Protein AF-A0A1G7TSI1-F1 (afdb_monomer)

InterPro domains:
  IPR057204 Domain of unknown function DUF7882 [PF25355] (1-95)

Organism: NCBI:txid370764

Solvent-accessible surface area (backbone atoms only — not comparable to full-atom values): 10673 Å² total; per-residue (Å²): 95,10,36,42,44,56,60,88,58,88,71,70,44,76,30,25,41,51,51,42,53,42,48,49,54,42,51,53,56,34,33,74,70,67,47,61,42,40,44,30,35,62,47,56,91,94,45,76,88,52,68,52,72,47,80,48,48,70,90,47,60,73,47,82,45,60,66,60,90,68,83,58,84,80,57,68,68,59,37,52,52,50,43,54,33,43,72,42,98,80,16,31,74,53,53,72,70,41,62,57,68,79,79,77,75,82,71,93,75,78,95,71,94,75,79,83,74,85,80,81,85,76,87,83,79,84,78,83,84,84,77,82,87,80,90,78,81,84,85,86,82,88,77,84,89,86,79,78,92,75,90,76,85,82,86,81,77,82,85,130

Nearest PDB structures (foldseek):
  6hvn-assembly1_B  TM=4.044E-01  e=2.049E+00  Listeria monocytogenes EGD-e

Radius of gyration: 28.77 Å; Cα contacts (8 Å, |Δi|>4): 158; chains: 1; bounding box: 86×73×40 Å

Secondary structure (DSSP, 8-state):
-EEEEETT-SS-EEE-HHHHHHHHHHHHHHHHTT--EEEEEEPPTTS-S-EEEEEE-TTS-EEEE-SSSSPPPPPHHHHHHHHHHHHSTT-EEE-GGGT-------------------------------PPP----------------------PPPP-

Structure (mmCIF, N/CA/C/O backbone):
data_AF-A0A1G7TSI1-F1
#
_entry.id   AF-A0A1G7TSI1-F1
#
loop_
_atom_site.group_PDB
_atom_site.id
_atom_site.type_symbol
_atom_site.label_atom_id
_atom_site.label_alt_id
_atom_site.label_comp_id
_atom_site.label_asym_id
_atom_site.label_entity_id
_atom_site.label_seq_id
_atom_site.pdbx_PDB_ins_code
_atom_site.Cartn_x
_atom_site.Cartn_y
_atom_site.Cartn_z
_atom_site.occupancy
_atom_site.B_iso_or_equiv
_atom_site.auth_seq_id
_atom_site.auth_comp_id
_atom_site.auth_asym_id
_atom_site.auth_atom_id
_atom_site.pdbx_PDB_model_num
ATOM 1 N N . MET A 1 1 ? 9.179 -10.989 -5.893 1.00 86.38 1 MET A N 1
ATOM 2 C CA . MET A 1 1 ? 8.750 -9.607 -6.187 1.00 86.38 1 MET A CA 1
ATOM 3 C C . MET A 1 1 ? 7.233 -9.579 -6.207 1.00 86.38 1 MET A C 1
ATOM 5 O O . MET A 1 1 ? 6.602 -10.117 -7.098 1.00 86.38 1 MET A O 1
ATOM 9 N N . GLY A 1 2 ? 6.598 -8.936 -5.245 1.00 91.06 2 GLY A N 1
ATOM 10 C CA . GLY A 1 2 ? 5.147 -8.876 -5.177 1.00 91.06 2 GLY A CA 1
ATOM 11 C C . GLY A 1 2 ? 4.504 -8.002 -6.260 1.00 91.06 2 GLY A C 1
ATOM 12 O O . GLY A 1 2 ? 5.125 -7.140 -6.885 1.00 91.06 2 GLY A O 1
ATOM 13 N N . THR A 1 3 ? 3.206 -8.201 -6.479 1.00 94.06 3 THR A N 1
ATOM 14 C CA . THR A 1 3 ? 2.415 -7.441 -7.449 1.00 94.06 3 THR A CA 1
ATOM 15 C C . THR A 1 3 ? 1.090 -6.957 -6.861 1.00 94.06 3 THR A C 1
ATOM 17 O O . THR A 1 3 ? 0.312 -7.731 -6.294 1.00 94.06 3 THR A O 1
ATOM 20 N N . ILE A 1 4 ? 0.780 -5.675 -7.071 1.00 95.06 4 ILE A N 1
ATOM 21 C CA . ILE A 1 4 ? -0.538 -5.087 -6.822 1.00 95.06 4 ILE A CA 1
ATOM 22 C C . ILE A 1 4 ? -1.306 -4.956 -8.135 1.00 95.06 4 ILE A C 1
ATOM 24 O O . ILE A 1 4 ? -0.844 -4.340 -9.096 1.00 95.06 4 ILE A O 1
ATOM 28 N N . TYR A 1 5 ? -2.534 -5.467 -8.127 1.00 95.19 5 TYR A N 1
ATOM 29 C CA . TYR A 1 5 ? -3.537 -5.206 -9.151 1.00 95.19 5 TYR A CA 1
ATOM 30 C C . TYR A 1 5 ? -4.622 -4.324 -8.555 1.00 95.19 5 TYR A C 1
ATOM 32 O O . TYR A 1 5 ? -5.250 -4.697 -7.559 1.00 95.19 5 TYR A O 1
ATOM 40 N N . TYR A 1 6 ? -4.847 -3.169 -9.171 1.00 95.00 6 TYR A N 1
ATOM 41 C CA . TYR A 1 6 ? -5.813 -2.196 -8.690 1.00 95.00 6 TYR A CA 1
ATOM 42 C C . TYR A 1 6 ? -6.790 -1.781 -9.790 1.00 95.00 6 TYR A C 1
ATOM 44 O O . TYR A 1 6 ? -6.399 -1.298 -10.855 1.00 95.00 6 TYR A O 1
ATOM 52 N N . GLY A 1 7 ? -8.079 -1.984 -9.520 1.00 90.81 7 GLY A N 1
ATOM 53 C CA . GLY A 1 7 ? -9.160 -1.753 -10.467 1.00 90.81 7 GLY A CA 1
ATOM 54 C C . GLY A 1 7 ? -9.019 -2.590 -11.738 1.00 90.81 7 GLY A C 1
ATOM 55 O O . GLY A 1 7 ? -8.614 -3.749 -11.697 1.00 90.81 7 GLY A O 1
ATOM 56 N N . GLY A 1 8 ? -9.372 -1.985 -12.873 1.00 84.50 8 GLY A N 1
ATOM 57 C CA . GLY A 1 8 ? -9.192 -2.557 -14.211 1.00 84.50 8 GLY A CA 1
ATOM 58 C C . GLY A 1 8 ? -7.904 -2.106 -14.903 1.00 84.50 8 GLY A C 1
ATOM 59 O O . GLY A 1 8 ? -7.851 -2.135 -16.130 1.00 84.50 8 GLY A O 1
ATOM 60 N N . SER A 1 9 ? -6.905 -1.617 -14.155 1.00 77.81 9 SER A N 1
ATOM 61 C CA . SER A 1 9 ? -5.636 -1.180 -14.746 1.00 77.81 9 SER A CA 1
ATOM 62 C C . SER A 1 9 ? -4.955 -2.341 -15.469 1.00 77.81 9 SER A C 1
ATOM 64 O O . SER A 1 9 ? -4.789 -3.420 -14.900 1.00 77.81 9 SER A O 1
ATOM 66 N N . ALA A 1 10 ? -4.534 -2.101 -16.713 1.00 72.81 10 ALA A N 1
ATOM 67 C CA . ALA A 1 10 ? -3.762 -3.066 -17.493 1.00 72.81 10 ALA A CA 1
ATOM 68 C C . ALA A 1 10 ? -2.321 -3.213 -16.976 1.00 72.81 10 ALA A C 1
ATOM 70 O O . ALA A 1 10 ? -1.690 -4.238 -17.217 1.00 72.81 10 ALA A O 1
ATOM 71 N N . THR A 1 11 ? -1.812 -2.206 -16.261 1.00 85.12 11 THR A N 1
ATOM 72 C CA . THR A 1 11 ? -0.432 -2.193 -15.775 1.00 85.12 11 THR A CA 1
ATOM 73 C C . THR A 1 11 ? -0.388 -2.650 -14.315 1.00 85.12 11 THR A C 1
ATOM 75 O O . THR A 1 11 ? -0.917 -1.932 -13.454 1.00 85.12 11 THR A O 1
ATOM 78 N N . PRO A 1 12 ? 0.205 -3.823 -14.020 1.00 90.25 12 PRO A N 1
ATOM 79 C CA . PRO A 1 12 ? 0.478 -4.244 -12.652 1.00 90.25 12 PRO A CA 1
ATOM 80 C C . PRO A 1 12 ? 1.528 -3.339 -11.998 1.00 90.25 12 PRO A C 1
ATOM 82 O O . PRO A 1 12 ? 2.376 -2.759 -12.675 1.00 90.25 12 PRO A O 1
ATOM 85 N N . ILE A 1 13 ? 1.478 -3.225 -10.672 1.00 90.69 13 ILE A N 1
ATOM 86 C CA . ILE A 1 13 ? 2.470 -2.476 -9.893 1.00 90.69 13 ILE A CA 1
ATOM 87 C C . ILE A 1 13 ? 3.348 -3.489 -9.168 1.00 90.69 13 ILE A C 1
ATOM 89 O O . ILE A 1 13 ? 2.858 -4.210 -8.299 1.00 90.69 13 ILE A O 1
ATOM 93 N N . HIS A 1 14 ? 4.625 -3.536 -9.528 1.00 90.12 14 HIS A N 1
ATOM 94 C CA . HIS A 1 14 ? 5.611 -4.411 -8.898 1.00 90.12 14 HIS A CA 1
ATOM 95 C C . HIS A 1 14 ? 6.220 -3.730 -7.675 1.00 90.12 14 HIS A C 1
ATOM 97 O O . HIS A 1 14 ? 6.525 -2.541 -7.731 1.00 90.12 14 HIS A O 1
ATOM 103 N N . ILE A 1 15 ? 6.343 -4.464 -6.572 1.00 90.19 15 ILE A N 1
ATOM 104 C CA . ILE A 1 15 ? 6.888 -4.012 -5.283 1.00 90.19 15 ILE A CA 1
ATOM 105 C C . ILE A 1 15 ? 7.623 -5.206 -4.672 1.00 90.19 15 ILE A C 1
ATOM 107 O O . ILE A 1 15 ? 7.180 -6.332 -4.854 1.00 90.19 15 ILE A O 1
ATOM 111 N N . ASP A 1 16 ? 8.696 -4.995 -3.918 1.00 90.25 16 ASP A N 1
ATOM 112 C CA . ASP A 1 16 ? 9.319 -6.070 -3.145 1.00 90.25 16 ASP A CA 1
ATOM 113 C C . ASP A 1 16 ? 8.304 -6.793 -2.232 1.00 90.25 16 ASP A C 1
ATOM 115 O O . ASP A 1 16 ? 7.395 -6.169 -1.679 1.00 90.25 16 ASP A O 1
ATOM 119 N N . ASP A 1 17 ? 8.439 -8.113 -2.065 1.00 92.12 17 ASP A N 1
ATOM 120 C CA . ASP A 1 17 ? 7.476 -8.921 -1.300 1.00 92.12 17 ASP A CA 1
ATOM 121 C C . ASP A 1 17 ? 7.411 -8.500 0.173 1.00 92.12 17 ASP A C 1
ATOM 123 O O . ASP A 1 17 ? 6.320 -8.422 0.754 1.00 92.12 17 ASP A O 1
ATOM 127 N N . ARG A 1 18 ? 8.552 -8.140 0.776 1.00 92.75 18 ARG A N 1
ATOM 128 C CA . ARG A 1 18 ? 8.588 -7.645 2.153 1.00 92.75 18 ARG A CA 1
ATOM 129 C C . ARG A 1 18 ? 7.888 -6.300 2.236 1.00 92.75 18 ARG A C 1
ATOM 131 O O . ARG A 1 18 ? 6.992 -6.139 3.066 1.00 92.75 18 ARG A O 1
ATOM 138 N N . ALA A 1 19 ? 8.218 -5.349 1.366 1.00 93.12 19 ALA A N 1
ATOM 139 C CA . ALA A 1 19 ? 7.531 -4.055 1.332 1.00 93.12 19 ALA A CA 1
ATOM 140 C C . ALA A 1 19 ? 6.015 -4.210 1.085 1.00 93.12 19 ALA A C 1
ATOM 142 O O . ALA A 1 19 ? 5.195 -3.572 1.756 1.00 93.12 19 ALA A O 1
ATOM 143 N N . LEU A 1 20 ? 5.624 -5.114 0.183 1.00 95.38 20 LEU A N 1
ATOM 144 C CA . LEU A 1 20 ? 4.232 -5.425 -0.120 1.00 95.38 20 LEU A CA 1
ATOM 145 C C . LEU A 1 20 ? 3.491 -6.004 1.089 1.00 95.38 20 LEU A C 1
ATOM 147 O O . LEU A 1 20 ? 2.323 -5.672 1.305 1.00 95.38 20 LEU A O 1
ATOM 151 N N . ALA A 1 21 ? 4.149 -6.834 1.900 1.00 96.06 21 ALA A N 1
ATOM 152 C CA . ALA A 1 21 ? 3.556 -7.427 3.094 1.00 96.06 21 ALA A CA 1
ATOM 153 C C . ALA A 1 21 ? 3.179 -6.354 4.129 1.00 96.06 21 ALA A C 1
ATOM 155 O O . ALA A 1 21 ? 2.050 -6.348 4.630 1.00 96.06 21 ALA A O 1
ATOM 156 N N . HIS A 1 22 ? 4.069 -5.390 4.377 1.00 96.44 22 HIS A N 1
ATOM 157 C CA . HIS A 1 22 ? 3.808 -4.258 5.274 1.00 96.44 22 HIS A CA 1
ATOM 158 C C . HIS A 1 22 ? 2.698 -3.360 4.719 1.00 96.44 22 HIS A C 1
ATOM 160 O O . HIS A 1 22 ? 1.740 -3.012 5.419 1.00 96.44 22 HIS A O 1
ATOM 166 N N . LEU A 1 23 ? 2.776 -3.045 3.424 1.00 96.25 23 LEU A N 1
ATOM 167 C CA . LEU A 1 23 ? 1.800 -2.203 2.749 1.00 96.25 23 LEU A CA 1
ATOM 168 C C . LEU A 1 23 ? 0.398 -2.836 2.757 1.00 96.25 23 LEU A C 1
ATOM 170 O O . LEU A 1 23 ? -0.587 -2.150 3.032 1.00 96.25 23 LEU A O 1
ATOM 174 N N . LYS A 1 24 ? 0.293 -4.153 2.537 1.00 97.31 24 LYS A N 1
ATOM 175 C CA . LYS A 1 24 ? -0.964 -4.912 2.616 1.00 97.31 24 LYS A CA 1
ATOM 176 C C . LYS A 1 24 ? -1.644 -4.740 3.973 1.00 97.31 24 LYS A C 1
ATOM 178 O O . LYS A 1 24 ? -2.868 -4.589 4.001 1.00 97.31 24 LYS A O 1
ATOM 183 N N . VAL A 1 25 ? -0.898 -4.746 5.081 1.00 97.88 25 VAL A N 1
ATOM 184 C CA . VAL A 1 25 ? -1.462 -4.556 6.431 1.00 97.88 25 VAL A CA 1
ATOM 185 C C . VAL A 1 25 ? -2.081 -3.164 6.569 1.00 97.88 25 VAL A C 1
ATOM 187 O O . VAL A 1 25 ? -3.246 -3.044 6.968 1.00 97.88 25 VAL A O 1
ATOM 190 N N . VAL A 1 26 ? -1.347 -2.117 6.184 1.00 97.88 26 VAL A N 1
ATOM 191 C CA . VAL A 1 26 ? -1.824 -0.727 6.274 1.00 97.88 26 VAL A CA 1
ATOM 192 C C . VAL A 1 26 ? -3.014 -0.487 5.346 1.00 97.88 26 VAL A C 1
ATOM 194 O O . VAL A 1 26 ? -4.046 0.015 5.798 1.00 97.88 26 VAL A O 1
ATOM 197 N N . ILE A 1 27 ? -2.924 -0.911 4.079 1.00 97.62 27 ILE A N 1
ATOM 198 C CA . ILE A 1 27 ? -4.020 -0.776 3.113 1.00 97.62 27 ILE A CA 1
ATOM 199 C C . ILE A 1 27 ? -5.274 -1.492 3.622 1.00 97.62 27 ILE A C 1
ATOM 201 O O . ILE A 1 27 ? -6.350 -0.896 3.660 1.00 97.62 27 ILE A O 1
ATOM 205 N N . SER A 1 28 ? -5.148 -2.750 4.057 1.00 97.69 28 SER A N 1
ATOM 206 C CA . SER A 1 28 ? -6.293 -3.533 4.539 1.00 97.69 28 SER A CA 1
ATOM 207 C C . SER A 1 28 ? -6.966 -2.869 5.738 1.00 97.69 28 SER A C 1
ATOM 209 O O . SER A 1 28 ? -8.193 -2.850 5.828 1.00 97.69 28 SER A O 1
ATOM 211 N N . THR A 1 29 ? -6.174 -2.298 6.647 1.00 97.31 29 THR A N 1
ATOM 212 C CA . THR A 1 29 ? -6.681 -1.618 7.843 1.00 97.31 29 THR A CA 1
ATOM 213 C C . THR A 1 29 ? -7.443 -0.344 7.484 1.00 97.31 29 THR A C 1
ATOM 215 O O . THR A 1 29 ? -8.565 -0.151 7.956 1.00 97.31 29 THR A O 1
ATOM 218 N N . LYS A 1 30 ?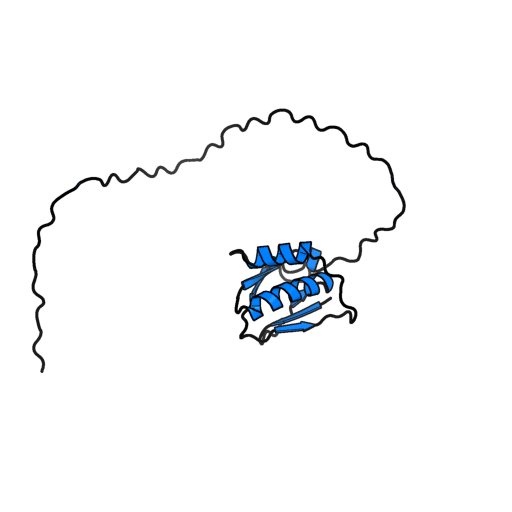 -6.881 0.503 6.613 1.00 97.00 30 LYS A N 1
ATOM 219 C CA . LYS A 1 30 ? -7.513 1.762 6.196 1.00 97.00 30 LYS A CA 1
ATOM 220 C C . LYS A 1 30 ? -8.776 1.535 5.367 1.00 97.00 30 LYS A C 1
ATOM 222 O O . LYS A 1 30 ? -9.823 2.098 5.678 1.00 97.00 30 LYS A O 1
ATOM 227 N N . LEU A 1 31 ? -8.732 0.642 4.377 1.00 97.06 31 LEU A N 1
ATOM 228 C CA . LEU A 1 31 ? -9.890 0.389 3.513 1.00 97.06 31 LEU A CA 1
ATOM 229 C C . LEU A 1 31 ? -11.066 -0.248 4.270 1.00 97.06 31 LEU A C 1
ATOM 231 O O . LEU A 1 31 ? -12.213 0.075 3.977 1.00 97.06 31 LEU A O 1
ATOM 235 N N . ARG A 1 32 ? -10.812 -1.076 5.297 1.00 96.50 32 ARG A N 1
ATOM 236 C CA . ARG A 1 32 ? -11.870 -1.591 6.194 1.00 96.50 32 ARG A CA 1
ATOM 237 C C . ARG A 1 32 ? -12.581 -0.493 6.988 1.00 96.50 32 ARG A C 1
ATOM 239 O O . ARG A 1 32 ? -13.726 -0.682 7.382 1.00 96.50 32 ARG A O 1
ATOM 246 N N . ARG A 1 33 ? -11.910 0.636 7.221 1.00 96.88 33 ARG A N 1
ATOM 247 C CA . ARG A 1 33 ? -12.460 1.835 7.873 1.00 96.88 33 ARG A CA 1
ATOM 248 C C . ARG A 1 33 ? -13.037 2.835 6.866 1.00 96.88 33 ARG A C 1
ATOM 250 O O . ARG A 1 33 ? -13.368 3.954 7.239 1.00 96.88 33 ARG A O 1
ATOM 257 N N . SER A 1 34 ? -13.150 2.437 5.598 1.00 96.75 34 SER A N 1
ATOM 25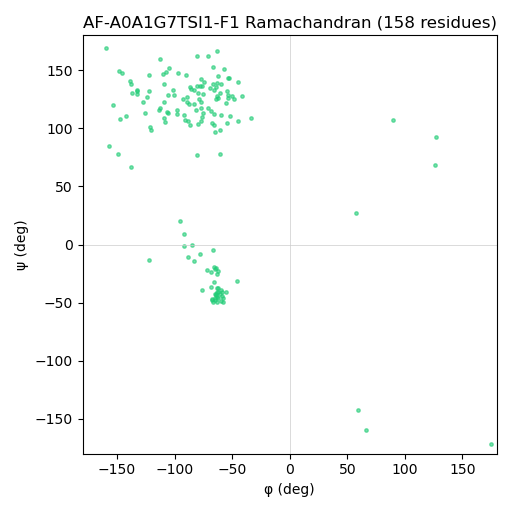8 C CA . SER A 1 34 ? -13.544 3.300 4.482 1.00 96.75 34 SER A CA 1
ATOM 259 C C . SER A 1 34 ? -12.639 4.525 4.301 1.00 96.75 34 SER A C 1
ATOM 261 O O . SER A 1 34 ? -13.062 5.547 3.767 1.00 96.75 34 SER A O 1
ATOM 263 N N . GLU A 1 35 ? -11.376 4.426 4.716 1.00 96.62 35 GLU A N 1
ATOM 264 C CA . GLU A 1 35 ? -10.398 5.501 4.582 1.00 96.62 35 GLU A CA 1
ATOM 265 C C . GLU A 1 35 ? -9.630 5.351 3.272 1.00 96.62 35 GLU A C 1
ATOM 267 O O . GLU A 1 35 ? -8.836 4.425 3.094 1.00 96.62 35 GLU A O 1
ATOM 272 N N . SER A 1 36 ? -9.864 6.285 2.355 1.00 96.44 36 SER A N 1
ATOM 273 C CA . SER A 1 36 ? -9.162 6.345 1.073 1.00 96.44 36 SER A CA 1
ATOM 274 C C . SER A 1 36 ? -7.902 7.197 1.181 1.00 96.44 36 SER A C 1
ATOM 276 O O . SER A 1 36 ? -7.872 8.164 1.942 1.00 96.44 36 SER A O 1
ATOM 278 N N . PHE A 1 37 ? -6.855 6.833 0.448 1.00 97.25 37 PHE A N 1
ATOM 279 C CA . PHE A 1 37 ? -5.559 7.511 0.515 1.00 97.25 37 PHE A CA 1
ATOM 280 C C . PHE A 1 37 ? -4.719 7.248 -0.738 1.00 97.25 37 PHE A C 1
ATOM 282 O O . PHE A 1 37 ? -5.051 6.385 -1.552 1.00 97.25 37 PHE A O 1
ATOM 289 N N . THR A 1 38 ? -3.621 7.985 -0.900 1.00 96.12 38 THR A N 1
ATOM 290 C CA . THR A 1 38 ? -2.700 7.823 -2.030 1.00 96.12 38 THR A CA 1
ATOM 291 C C . THR A 1 38 ? -1.493 6.955 -1.695 1.00 96.12 38 THR A C 1
ATOM 293 O O . THR A 1 38 ? -0.964 6.986 -0.583 1.00 96.12 38 THR A O 1
ATOM 296 N N . VAL A 1 39 ? -1.007 6.233 -2.705 1.00 95.69 39 VAL A N 1
ATOM 297 C CA . VAL A 1 39 ? 0.319 5.603 -2.706 1.00 95.69 39 VAL A CA 1
ATOM 298 C C . VAL A 1 39 ? 1.069 6.094 -3.932 1.00 95.69 39 VAL A C 1
ATOM 300 O O . VAL A 1 39 ? 0.551 6.014 -5.044 1.00 95.69 39 VAL A O 1
ATOM 303 N N . SER A 1 40 ? 2.275 6.611 -3.732 1.00 93.25 40 SER A N 1
ATOM 304 C CA . SER A 1 40 ? 3.137 7.138 -4.787 1.00 93.25 40 SER A CA 1
ATOM 305 C C . SER A 1 40 ? 4.475 6.414 -4.812 1.00 93.25 40 SER A C 1
ATOM 307 O O . SER A 1 40 ? 5.008 6.069 -3.762 1.00 93.25 40 SER A O 1
ATOM 309 N N . TRP A 1 41 ? 5.054 6.229 -5.993 1.00 91.25 41 TRP A N 1
ATOM 310 C CA . TRP A 1 41 ? 6.387 5.650 -6.155 1.00 91.25 41 TRP A CA 1
ATOM 311 C C . TRP A 1 41 ? 7.089 6.236 -7.371 1.00 91.25 41 TRP A C 1
ATOM 313 O O . TRP A 1 41 ? 6.458 6.640 -8.351 1.00 91.25 41 TRP A O 1
ATOM 323 N N . ARG A 1 42 ? 8.416 6.312 -7.297 1.00 88.50 42 ARG A N 1
ATOM 324 C CA . ARG A 1 42 ? 9.240 6.688 -8.448 1.00 88.50 42 ARG A CA 1
ATOM 325 C C . ARG A 1 42 ? 9.349 5.498 -9.387 1.00 88.50 42 ARG A C 1
ATOM 327 O O . ARG A 1 42 ? 9.426 4.365 -8.926 1.00 88.50 42 ARG A O 1
ATOM 334 N N . HIS A 1 43 ? 9.338 5.767 -10.685 1.00 85.94 43 HIS A N 1
ATOM 335 C CA . HIS A 1 43 ? 9.573 4.716 -11.662 1.00 85.94 43 HIS A CA 1
ATOM 336 C C . HIS A 1 43 ? 11.005 4.181 -11.498 1.00 85.94 43 HIS A C 1
ATOM 338 O O . HIS A 1 43 ? 11.917 5.000 -11.329 1.00 85.94 43 HIS A O 1
ATOM 344 N N . PRO A 1 44 ? 11.193 2.853 -11.516 1.00 80.62 44 PRO A N 1
ATOM 345 C CA . PRO A 1 44 ? 12.520 2.245 -11.547 1.00 80.62 44 PRO A CA 1
ATOM 346 C C . PRO A 1 44 ? 13.279 2.617 -12.833 1.00 80.62 44 PRO A C 1
ATOM 348 O O . PRO A 1 44 ? 12.713 3.191 -13.768 1.00 80.62 44 PRO A O 1
ATOM 351 N N . GLU A 1 45 ? 14.591 2.362 -12.851 1.00 79.88 45 GLU A N 1
ATOM 352 C CA . GLU A 1 45 ? 15.496 2.830 -13.916 1.00 79.88 45 GLU A CA 1
ATOM 353 C C . GLU A 1 45 ? 15.208 2.216 -15.297 1.00 79.88 45 GLU A C 1
ATOM 355 O O . GLU A 1 45 ? 15.569 2.799 -16.319 1.00 79.88 45 GLU A O 1
ATOM 360 N N . ASP A 1 46 ? 14.525 1.074 -15.332 1.00 79.44 46 ASP A N 1
ATOM 361 C CA . ASP A 1 46 ? 14.075 0.358 -16.529 1.00 79.44 46 ASP A CA 1
ATOM 362 C C . ASP A 1 46 ? 12.817 0.973 -17.177 1.00 79.44 46 ASP A C 1
ATOM 364 O O . ASP A 1 46 ? 12.434 0.594 -18.286 1.00 79.44 46 ASP A O 1
ATOM 368 N N . GLN A 1 47 ? 12.180 1.947 -16.522 1.00 79.38 47 GLN A N 1
ATOM 369 C CA . GLN A 1 47 ? 10.979 2.635 -16.996 1.00 79.38 47 GLN A CA 1
ATOM 370 C C . GLN A 1 47 ? 11.259 4.114 -17.325 1.00 79.38 47 GLN A C 1
ATOM 372 O O . GLN A 1 47 ? 12.222 4.708 -16.833 1.00 79.38 47 GLN A O 1
ATOM 377 N N . PRO A 1 48 ? 10.414 4.777 -18.147 1.00 86.00 48 PRO A N 1
ATOM 378 C CA . PRO A 1 48 ? 10.546 6.208 -18.394 1.00 86.00 48 PRO A CA 1
ATOM 379 C C . PRO A 1 48 ? 10.567 6.990 -17.081 1.00 86.00 48 PRO A C 1
ATOM 381 O O . PRO A 1 48 ? 9.669 6.827 -16.248 1.00 86.00 48 PRO A O 1
ATOM 384 N N . ARG A 1 49 ? 11.574 7.858 -16.913 1.00 86.75 49 ARG A N 1
ATOM 385 C CA . ARG A 1 49 ? 11.747 8.673 -15.703 1.00 86.75 49 ARG A CA 1
ATOM 386 C C . ARG A 1 49 ? 10.436 9.353 -15.321 1.00 86.75 49 ARG A C 1
ATOM 388 O O . ARG A 1 49 ? 9.851 10.086 -16.116 1.00 86.75 49 ARG A O 1
ATOM 395 N N . GLY A 1 50 ? 10.000 9.134 -14.087 1.00 89.56 50 GLY A N 1
ATOM 396 C CA . GLY A 1 50 ? 8.724 9.650 -13.621 1.00 89.56 50 GLY A CA 1
ATOM 397 C C . GLY A 1 50 ? 8.359 9.182 -12.222 1.00 89.56 50 GLY A C 1
ATOM 398 O O . GLY A 1 50 ? 9.154 8.577 -11.499 1.00 89.56 50 GLY A O 1
ATOM 399 N N . ARG A 1 51 ? 7.126 9.502 -11.843 1.00 90.75 51 ARG A N 1
ATOM 400 C CA . ARG A 1 51 ? 6.485 9.062 -10.609 1.00 90.75 51 ARG A CA 1
ATOM 401 C C . ARG A 1 51 ? 5.055 8.679 -10.943 1.00 90.75 51 ARG A C 1
ATOM 403 O O . ARG A 1 51 ? 4.380 9.419 -11.654 1.00 90.75 51 ARG A O 1
ATOM 410 N N . SER A 1 52 ? 4.601 7.582 -10.364 1.00 90.75 52 SER A N 1
ATOM 411 C CA . SER A 1 52 ? 3.205 7.174 -10.398 1.00 90.75 52 SER A CA 1
ATOM 412 C C . SER A 1 52 ? 2.569 7.375 -9.031 1.00 90.75 52 SER A C 1
ATOM 414 O O . SER A 1 52 ? 3.236 7.276 -8.000 1.00 90.75 52 SER A O 1
ATOM 416 N N . THR A 1 53 ? 1.274 7.681 -9.036 1.00 93.25 53 THR A N 1
ATOM 417 C CA . THR A 1 53 ? 0.446 7.799 -7.836 1.00 93.25 53 THR A CA 1
ATOM 418 C C . THR A 1 53 ? -0.887 7.117 -8.103 1.00 93.25 53 THR A C 1
ATOM 420 O O . THR A 1 53 ? -1.536 7.407 -9.106 1.00 93.25 53 THR A O 1
ATOM 423 N N . ILE A 1 54 ? -1.314 6.247 -7.191 1.00 93.50 54 ILE A N 1
ATOM 424 C CA . ILE A 1 54 ? -2.658 5.666 -7.192 1.00 93.50 54 ILE A CA 1
ATOM 425 C C . ILE A 1 54 ? -3.468 6.205 -6.024 1.00 93.50 54 ILE A C 1
ATOM 427 O O . ILE A 1 54 ? -2.934 6.447 -4.942 1.00 93.50 54 ILE A O 1
ATOM 431 N N . TRP A 1 55 ? -4.770 6.356 -6.246 1.00 95.19 55 TRP A N 1
ATOM 432 C CA . TRP A 1 55 ? -5.754 6.604 -5.200 1.00 95.19 55 TRP A CA 1
ATOM 433 C C . TRP A 1 55 ? -6.417 5.288 -4.816 1.00 95.19 55 TRP A C 1
ATOM 435 O O . TRP A 1 55 ? -7.106 4.711 -5.653 1.00 95.19 55 TRP A O 1
ATOM 445 N N . LEU A 1 56 ? -6.235 4.823 -3.581 1.00 96.38 56 LEU A N 1
ATOM 446 C CA . LEU A 1 56 ? -6.856 3.612 -3.046 1.00 96.38 56 LEU A CA 1
ATOM 447 C C . LEU A 1 56 ? -8.214 3.936 -2.417 1.00 96.38 56 LEU A C 1
ATOM 449 O O . LEU A 1 56 ? -8.299 4.799 -1.548 1.00 96.38 56 LEU A O 1
ATOM 453 N N . HIS A 1 57 ? -9.260 3.218 -2.831 1.00 97.44 57 HIS A N 1
ATOM 454 C CA . HIS A 1 57 ? -10.638 3.403 -2.373 1.00 97.44 57 HIS A CA 1
ATOM 455 C C . HIS A 1 57 ? -11.326 2.042 -2.148 1.00 97.44 57 HIS A C 1
ATOM 457 O O . HIS A 1 57 ? -11.150 1.142 -2.972 1.00 97.44 57 HIS A O 1
ATOM 463 N N . PRO A 1 58 ? -12.148 1.864 -1.090 1.00 96.75 58 PRO A N 1
ATOM 464 C CA . PRO A 1 58 ? -12.735 0.564 -0.726 1.00 96.75 58 PRO A CA 1
ATOM 465 C C . PRO A 1 58 ? -13.669 -0.037 -1.788 1.00 96.75 58 PRO A C 1
ATOM 467 O O . PRO A 1 58 ? -13.876 -1.245 -1.814 1.00 96.75 58 PRO A O 1
ATOM 470 N N . SER A 1 59 ? -14.235 0.788 -2.673 1.00 96.69 59 SER A N 1
ATOM 471 C CA . SER A 1 59 ? -15.121 0.332 -3.759 1.00 96.69 59 SER A CA 1
ATOM 472 C C . SER A 1 59 ? -14.394 -0.126 -5.028 1.00 96.69 59 SER A C 1
ATOM 474 O O . SER A 1 59 ? -15.058 -0.501 -5.991 1.00 96.69 59 SER A O 1
ATOM 476 N N . ILE A 1 60 ? -13.060 -0.070 -5.070 1.00 95.69 60 ILE A N 1
ATOM 477 C CA . ILE A 1 60 ? -12.273 -0.489 -6.234 1.00 95.69 60 ILE A CA 1
ATOM 478 C C . ILE A 1 60 ? -11.603 -1.833 -5.914 1.00 95.69 60 ILE A C 1
ATOM 480 O O . ILE A 1 60 ? -10.947 -1.943 -4.876 1.00 95.69 60 ILE A O 1
ATOM 484 N N . PRO A 1 61 ? -11.739 -2.860 -6.778 1.00 95.50 61 PRO A N 1
ATOM 485 C CA . PRO A 1 61 ? -11.082 -4.144 -6.568 1.00 95.50 61 PRO A CA 1
ATOM 486 C C . PRO A 1 61 ? -9.571 -3.990 -6.387 1.00 95.50 61 PRO A C 1
ATOM 488 O O . PRO A 1 61 ? -8.903 -3.321 -7.175 1.00 95.50 61 PRO A O 1
ATOM 491 N N . LEU A 1 62 ? -9.036 -4.644 -5.362 1.00 96.06 62 LEU A N 1
ATOM 492 C CA . LEU A 1 62 ? -7.619 -4.645 -5.032 1.00 96.06 62 LEU A CA 1
ATOM 493 C C . LEU A 1 62 ? -7.175 -6.081 -4.774 1.00 96.06 62 LEU A C 1
ATOM 495 O O . LEU A 1 62 ? -7.796 -6.796 -3.986 1.00 96.06 62 LEU A O 1
ATOM 499 N N . ARG A 1 63 ? -6.091 -6.499 -5.424 1.00 96.38 63 ARG A N 1
ATOM 500 C CA . ARG A 1 63 ? -5.500 -7.824 -5.244 1.00 96.38 63 ARG A CA 1
ATOM 501 C C . ARG A 1 63 ? -3.999 -7.704 -5.046 1.00 96.38 63 ARG A C 1
ATOM 503 O O . ARG A 1 63 ? -3.319 -7.032 -5.817 1.00 96.38 63 ARG A O 1
ATOM 510 N N . PHE A 1 64 ? -3.515 -8.410 -4.033 1.00 96.62 64 PHE A N 1
ATOM 511 C CA . PHE A 1 64 ? -2.101 -8.604 -3.746 1.00 96.62 64 PHE A CA 1
ATOM 512 C C . PHE A 1 64 ? -1.698 -9.996 -4.227 1.00 96.62 64 PHE A C 1
ATOM 514 O O . PHE A 1 64 ? -2.404 -10.965 -3.944 1.00 96.62 64 PHE A O 1
ATOM 521 N N . VAL A 1 65 ? -0.590 -10.089 -4.946 1.00 96.56 65 VAL A N 1
ATOM 522 C CA . VAL A 1 65 ? 0.066 -11.348 -5.309 1.00 96.56 65 VAL A CA 1
ATOM 523 C C . VAL A 1 65 ? 1.482 -11.280 -4.774 1.00 96.56 65 VAL A C 1
ATOM 525 O O . VAL A 1 65 ? 2.137 -10.263 -4.968 1.00 96.56 65 VAL A O 1
ATOM 528 N N . PHE A 1 66 ? 1.913 -12.332 -4.096 1.00 95.56 66 PHE A N 1
ATOM 529 C CA . PHE A 1 66 ? 3.285 -12.496 -3.633 1.00 95.56 66 PHE A CA 1
ATOM 530 C C . PHE A 1 66 ? 3.919 -13.591 -4.482 1.00 95.56 66 PHE A C 1
ATOM 532 O O . PHE A 1 66 ? 3.234 -14.572 -4.794 1.00 95.56 66 PHE A O 1
ATOM 539 N N . ASP A 1 67 ? 5.170 -13.397 -4.891 1.00 92.62 67 ASP A N 1
ATOM 540 C CA . ASP A 1 67 ? 5.894 -14.431 -5.639 1.00 92.62 67 ASP A CA 1
ATOM 541 C C . ASP A 1 67 ? 6.362 -15.543 -4.697 1.00 92.62 67 ASP A C 1
ATOM 543 O O . ASP A 1 67 ? 6.295 -16.723 -5.048 1.00 92.62 67 ASP A O 1
ATOM 547 N N . ASP A 1 68 ? 6.804 -15.164 -3.494 1.00 91.75 68 ASP A N 1
ATOM 548 C CA . ASP A 1 68 ? 7.144 -16.106 -2.434 1.00 91.75 68 ASP A CA 1
ATOM 549 C C . ASP A 1 68 ? 5.864 -16.612 -1.734 1.00 91.75 68 ASP A C 1
ATOM 551 O O . ASP A 1 68 ? 5.042 -15.803 -1.281 1.00 91.75 68 ASP A O 1
ATOM 555 N N . PRO A 1 69 ? 5.640 -17.938 -1.654 1.00 92.00 69 PRO A N 1
ATOM 556 C CA . PRO A 1 69 ? 4.539 -18.495 -0.877 1.00 92.00 69 PRO A CA 1
ATOM 557 C C . PRO A 1 69 ? 4.705 -18.316 0.640 1.00 92.00 69 PRO A C 1
ATOM 559 O O . PRO A 1 69 ? 3.695 -18.347 1.351 1.00 92.00 69 PRO A O 1
ATOM 562 N N . GLU A 1 70 ? 5.931 -18.153 1.144 1.00 94.06 70 GLU A N 1
ATOM 563 C CA . GLU A 1 70 ? 6.194 -17.944 2.564 1.00 94.06 70 GLU A CA 1
ATOM 564 C C . GLU A 1 70 ? 5.918 -16.478 2.950 1.00 94.06 70 GLU A C 1
ATOM 566 O O . GLU A 1 70 ? 6.381 -15.546 2.285 1.00 94.06 70 GLU A O 1
ATOM 571 N N . PRO A 1 71 ? 5.150 -16.213 4.023 1.00 90.44 71 PRO A N 1
ATOM 572 C CA . PRO A 1 71 ? 4.903 -14.849 4.469 1.00 90.44 71 PRO A CA 1
ATOM 573 C C . PRO A 1 71 ? 6.192 -14.138 4.903 1.00 90.44 71 PRO A C 1
ATOM 575 O O . PRO A 1 71 ? 6.887 -14.593 5.808 1.00 90.44 71 PRO A O 1
ATOM 578 N N . ALA A 1 72 ? 6.456 -12.961 4.331 1.00 91.25 72 ALA A N 1
ATOM 579 C CA . ALA A 1 72 ? 7.575 -12.125 4.757 1.00 91.25 72 ALA A CA 1
ATOM 580 C C . ALA A 1 72 ? 7.438 -11.670 6.225 1.00 91.25 72 ALA A C 1
ATOM 582 O O . ALA A 1 72 ? 6.340 -11.357 6.701 1.00 91.25 72 ALA A O 1
ATOM 583 N N . GLU A 1 73 ? 8.571 -11.562 6.925 1.00 92.00 73 GLU A N 1
ATOM 584 C CA . GLU A 1 73 ? 8.614 -11.069 8.302 1.00 92.00 73 GLU A CA 1
ATOM 585 C C . GLU A 1 73 ? 8.140 -9.613 8.401 1.00 92.00 73 GLU A C 1
ATOM 587 O O . GLU A 1 73 ? 8.638 -8.710 7.715 1.00 92.00 73 GLU A O 1
ATOM 592 N N . LEU A 1 74 ? 7.180 -9.380 9.299 1.00 94.25 74 LEU A N 1
ATOM 593 C CA . LEU A 1 74 ? 6.582 -8.069 9.527 1.00 94.25 74 LEU A CA 1
ATOM 594 C C . LEU A 1 74 ? 7.306 -7.319 10.649 1.00 94.25 74 LEU A C 1
ATOM 596 O O . LEU A 1 74 ? 7.362 -7.772 11.791 1.00 94.25 74 LEU A O 1
ATOM 600 N N . SER A 1 75 ? 7.767 -6.112 10.337 1.00 94.88 75 SER A N 1
ATOM 601 C CA . SER A 1 75 ? 8.227 -5.118 11.298 1.00 94.88 75 SER A CA 1
ATOM 602 C C . SER A 1 75 ? 7.062 -4.243 11.739 1.00 94.88 75 SER A C 1
ATOM 604 O O . SER A 1 75 ? 6.403 -3.575 10.936 1.00 94.88 75 SER A O 1
ATOM 606 N N . ARG A 1 76 ? 6.823 -4.218 13.050 1.00 94.50 76 ARG A N 1
ATOM 607 C CA . ARG A 1 76 ? 5.797 -3.367 13.651 1.00 94.50 76 ARG A CA 1
ATOM 608 C C . ARG A 1 76 ? 6.104 -1.881 13.464 1.00 94.50 76 ARG A C 1
ATOM 610 O O . ARG A 1 76 ? 5.201 -1.125 13.123 1.00 94.50 76 ARG A O 1
ATOM 617 N N . GLU A 1 77 ? 7.357 -1.492 13.665 1.00 94.88 77 GLU A N 1
ATOM 618 C CA . GLU A 1 77 ? 7.820 -0.109 13.516 1.00 94.88 77 GLU A CA 1
ATOM 619 C C . GLU A 1 77 ? 7.537 0.411 12.103 1.00 94.88 77 GLU A C 1
ATOM 621 O O . GLU A 1 77 ? 6.915 1.455 11.928 1.00 94.88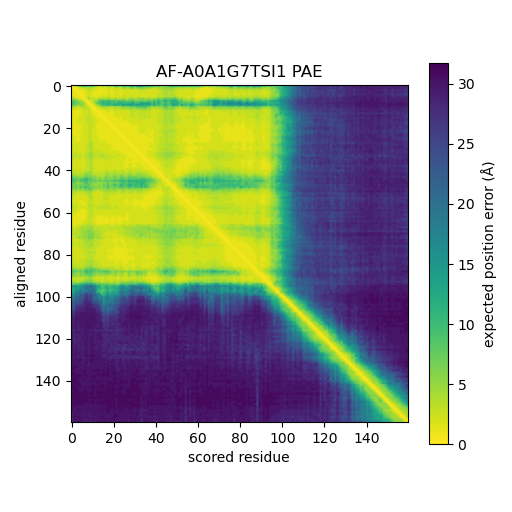 77 GLU A O 1
ATOM 626 N N . TRP A 1 78 ? 7.849 -0.392 11.085 1.00 94.50 78 TRP A N 1
ATOM 627 C CA . TRP A 1 78 ? 7.627 -0.002 9.695 1.00 94.50 78 TRP A CA 1
ATOM 628 C C . TRP A 1 78 ? 6.136 0.089 9.330 1.00 94.50 78 TRP A C 1
ATOM 630 O O . TRP A 1 78 ? 5.717 0.986 8.598 1.00 94.50 78 TRP A O 1
ATOM 640 N N . ILE A 1 79 ? 5.295 -0.800 9.874 1.00 95.56 79 ILE A N 1
ATOM 641 C CA . ILE A 1 79 ? 3.834 -0.693 9.724 1.00 95.56 79 ILE A CA 1
ATOM 642 C C . ILE A 1 79 ? 3.326 0.618 10.336 1.00 95.56 79 ILE A C 1
ATOM 644 O O . ILE A 1 79 ? 2.473 1.276 9.739 1.00 95.56 79 ILE A O 1
ATOM 648 N N . GLU A 1 80 ? 3.832 0.998 11.510 1.00 95.44 80 GLU A N 1
ATOM 649 C CA . GLU A 1 80 ? 3.456 2.242 12.186 1.00 95.44 80 GLU A CA 1
ATOM 650 C C . GLU A 1 80 ? 3.893 3.472 11.372 1.00 95.44 80 GLU A C 1
ATOM 652 O O . GLU A 1 80 ? 3.086 4.379 11.161 1.00 95.44 80 GLU A O 1
ATOM 657 N N . GLU A 1 81 ? 5.105 3.475 10.814 1.00 94.38 81 GLU A N 1
ATOM 658 C CA . GLU A 1 81 ? 5.581 4.522 9.900 1.00 94.38 81 GLU A CA 1
ATOM 659 C C . GLU A 1 81 ? 4.705 4.657 8.648 1.00 94.38 81 GLU A C 1
ATOM 661 O O . GLU A 1 81 ? 4.257 5.757 8.307 1.00 94.38 81 GLU A O 1
ATOM 666 N N . LEU A 1 82 ? 4.399 3.540 7.980 1.00 95.19 82 LEU A N 1
ATOM 667 C CA . LEU A 1 82 ? 3.538 3.528 6.797 1.00 95.19 82 LEU A CA 1
ATOM 668 C C . LEU A 1 82 ? 2.115 3.995 7.130 1.00 95.19 82 LEU A C 1
ATOM 670 O O . LEU A 1 82 ? 1.521 4.754 6.362 1.00 95.19 82 LEU A O 1
ATOM 674 N N . ALA A 1 83 ? 1.565 3.582 8.275 1.00 95.44 83 ALA A N 1
ATOM 675 C CA . ALA A 1 83 ? 0.252 4.021 8.738 1.00 95.44 83 ALA A CA 1
ATOM 676 C C . ALA A 1 83 ? 0.227 5.529 9.025 1.00 95.44 83 ALA A C 1
ATOM 678 O O . ALA A 1 83 ? -0.714 6.214 8.617 1.00 95.44 83 ALA A O 1
ATOM 679 N N . ASN A 1 84 ? 1.275 6.060 9.659 1.00 95.62 84 ASN A N 1
ATOM 680 C CA . ASN A 1 84 ? 1.432 7.492 9.900 1.00 95.62 84 ASN A CA 1
ATOM 681 C C . ASN A 1 84 ? 1.524 8.270 8.580 1.00 95.62 84 ASN A C 1
ATOM 683 O O . ASN A 1 84 ? 0.793 9.245 8.391 1.00 95.62 84 ASN A O 1
ATOM 687 N N . SER A 1 85 ? 2.330 7.797 7.624 1.00 94.81 85 SER A N 1
ATOM 688 C CA . SER A 1 85 ? 2.429 8.395 6.285 1.00 94.81 85 SER A CA 1
ATOM 689 C C . SER A 1 85 ? 1.074 8.397 5.574 1.00 94.81 85 SER A C 1
ATOM 691 O O . SER A 1 85 ? 0.662 9.418 5.024 1.00 94.81 85 SER A O 1
ATOM 693 N N . ALA A 1 86 ? 0.331 7.289 5.640 1.00 94.81 86 ALA A N 1
ATOM 694 C CA . ALA A 1 86 ? -0.991 7.158 5.031 1.00 94.81 86 ALA A CA 1
ATOM 695 C C . ALA A 1 86 ? -2.060 8.069 5.654 1.00 94.81 86 ALA A C 1
ATOM 697 O O . ALA A 1 86 ? -3.115 8.269 5.051 1.00 94.81 86 ALA A O 1
ATOM 698 N N . ASN A 1 87 ? -1.843 8.564 6.874 1.00 93.44 87 ASN A N 1
ATOM 699 C CA . ASN A 1 87 ? -2.719 9.531 7.541 1.00 93.44 87 ASN A CA 1
ATOM 700 C C . ASN A 1 87 ? -2.352 10.987 7.212 1.00 93.44 87 ASN A C 1
ATOM 702 O O . ASN A 1 87 ? -3.118 11.894 7.531 1.00 93.44 87 ASN A O 1
ATOM 706 N N . SER A 1 88 ? -1.206 11.218 6.569 1.00 91.75 88 SER A N 1
ATOM 707 C CA . SER A 1 88 ? -0.798 12.542 6.104 1.00 91.75 88 SER A CA 1
ATOM 708 C C . SER A 1 88 ? -1.482 12.921 4.785 1.00 91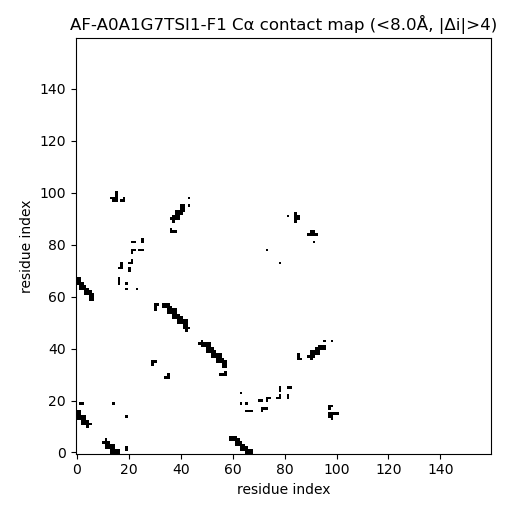.75 88 SER A C 1
ATOM 710 O O . SER A 1 88 ? -1.936 12.064 4.025 1.00 91.75 88 SER A O 1
ATOM 712 N N . SER A 1 89 ? -1.488 14.217 4.460 1.00 84.50 89 SER A N 1
ATOM 713 C CA . SER A 1 89 ? -1.982 14.719 3.170 1.00 84.50 89 SER A CA 1
ATOM 714 C C . SER A 1 89 ? -1.159 14.240 1.965 1.00 84.50 89 SER A C 1
ATOM 716 O O . SER A 1 89 ? -1.665 14.251 0.845 1.00 84.50 89 SER A O 1
ATOM 718 N N . GLY A 1 90 ? 0.091 13.810 2.176 1.00 84.38 90 GLY A N 1
ATOM 719 C CA . GLY A 1 90 ? 0.974 13.300 1.123 1.00 84.38 90 GLY A CA 1
ATOM 720 C C . GLY A 1 90 ? 0.755 11.825 0.768 1.00 84.38 90 GLY A C 1
ATOM 721 O O . GLY A 1 90 ? 1.238 11.377 -0.273 1.00 84.38 90 GLY A O 1
ATOM 722 N N . GLY A 1 91 ? 0.022 11.077 1.601 1.00 92.44 91 GLY A N 1
ATOM 723 C CA . GLY A 1 91 ? -0.136 9.628 1.470 1.00 92.44 91 GLY A CA 1
ATOM 724 C C . GLY A 1 91 ? 1.163 8.855 1.711 1.00 92.44 91 GLY A C 1
ATOM 725 O O . GLY A 1 91 ? 2.095 9.346 2.346 1.00 92.44 91 GLY A O 1
ATOM 726 N N . ILE A 1 92 ? 1.228 7.617 1.219 1.00 94.31 92 ILE A N 1
ATOM 727 C CA . ILE A 1 92 ? 2.442 6.789 1.289 1.00 94.31 92 ILE A CA 1
ATOM 728 C C . ILE A 1 92 ? 3.339 7.105 0.093 1.00 94.31 92 ILE A C 1
ATOM 730 O O . ILE A 1 92 ? 2.873 7.119 -1.046 1.00 94.31 92 ILE A O 1
ATOM 734 N N . THR A 1 93 ? 4.637 7.296 0.336 1.00 92.12 93 THR A N 1
ATOM 735 C CA . THR A 1 93 ? 5.655 7.323 -0.724 1.00 92.12 93 THR A CA 1
ATOM 736 C C . THR A 1 93 ? 6.584 6.125 -0.579 1.00 92.12 93 THR A C 1
ATOM 738 O O . THR A 1 93 ? 7.320 6.031 0.396 1.00 92.12 93 THR A O 1
ATOM 741 N N . LEU A 1 94 ? 6.571 5.231 -1.564 1.00 86.44 94 LEU A N 1
ATOM 742 C CA . LEU A 1 94 ? 7.511 4.119 -1.658 1.00 86.44 94 LEU A CA 1
ATOM 743 C C . LEU A 1 94 ? 8.809 4.614 -2.314 1.00 86.44 94 LEU A C 1
ATOM 745 O O . LEU A 1 94 ? 8.785 5.315 -3.332 1.00 86.44 94 LEU A O 1
ATOM 749 N N . ILE A 1 95 ? 9.945 4.259 -1.721 1.00 75.19 95 ILE A N 1
ATOM 750 C CA . ILE A 1 95 ? 11.292 4.660 -2.162 1.00 75.19 95 ILE A CA 1
ATOM 751 C C . ILE A 1 95 ? 11.955 3.456 -2.840 1.00 75.19 95 ILE A C 1
ATOM 753 O O . ILE A 1 95 ? 11.648 2.335 -2.464 1.00 75.19 95 ILE A O 1
ATOM 757 N N . ALA A 1 96 ? 12.871 3.661 -3.792 1.00 56.56 96 ALA A N 1
ATOM 758 C CA . ALA A 1 96 ? 13.511 2.609 -4.603 1.00 56.56 96 ALA A CA 1
ATOM 759 C C . ALA A 1 96 ? 14.013 1.365 -3.824 1.00 56.56 96 ALA A C 1
ATOM 761 O O . ALA A 1 96 ? 13.897 0.265 -4.341 1.00 56.56 96 ALA A O 1
ATOM 762 N N . GLY A 1 97 ? 14.440 1.489 -2.558 1.00 54.66 97 GLY A N 1
ATOM 763 C CA . GLY A 1 97 ? 14.776 0.327 -1.707 1.00 54.66 97 GLY A CA 1
ATOM 764 C C . GLY A 1 97 ? 13.595 -0.585 -1.313 1.00 54.66 97 GLY A C 1
ATOM 765 O O . GLY A 1 97 ? 13.799 -1.608 -0.680 1.00 54.66 97 GLY A O 1
ATOM 766 N N . HIS A 1 98 ? 12.359 -0.222 -1.670 1.00 57.38 98 HIS A N 1
ATOM 767 C CA . HIS A 1 98 ? 11.153 -1.065 -1.590 1.00 57.38 98 HIS A CA 1
ATOM 768 C C . HIS A 1 98 ? 10.902 -1.834 -2.900 1.00 57.38 98 HIS A C 1
ATOM 770 O O . HIS A 1 98 ? 9.889 -2.517 -3.025 1.00 57.38 98 HIS A O 1
ATOM 776 N N . PHE A 1 99 ? 11.755 -1.633 -3.906 1.00 52.59 99 PHE A N 1
ATOM 777 C CA . PHE A 1 99 ? 11.642 -2.205 -5.247 1.00 52.59 99 PHE A CA 1
ATOM 778 C C . PHE A 1 99 ? 12.873 -3.030 -5.628 1.00 52.59 99 PHE A C 1
ATOM 780 O O . PHE A 1 99 ? 12.776 -3.797 -6.570 1.00 52.59 99 PHE A O 1
ATOM 787 N N . ASP A 1 100 ? 13.9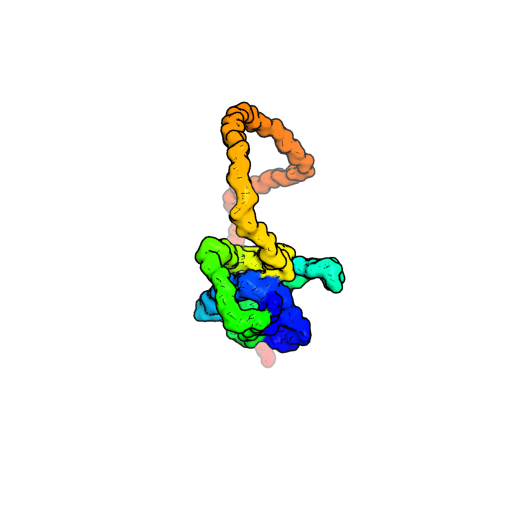65 -2.917 -4.866 1.00 40.09 100 ASP A N 1
ATOM 788 C CA . ASP A 1 100 ? 15.109 -3.825 -4.873 1.00 40.09 100 ASP A CA 1
ATOM 789 C C . ASP A 1 100 ? 15.790 -3.782 -3.501 1.00 40.09 100 ASP A C 1
ATOM 791 O O . ASP A 1 100 ? 16.264 -2.732 -3.055 1.00 40.09 100 ASP A O 1
ATOM 795 N N . ALA A 1 101 ? 15.839 -4.929 -2.834 1.00 35.69 101 ALA A N 1
ATOM 796 C CA . ALA A 1 101 ? 16.782 -5.198 -1.761 1.00 35.69 101 ALA A CA 1
ATOM 797 C C . ALA A 1 101 ? 17.076 -6.697 -1.778 1.00 35.69 101 ALA A C 1
ATOM 799 O O . ALA A 1 101 ? 16.550 -7.464 -0.972 1.00 35.69 101 ALA A O 1
ATOM 800 N N . ASP A 1 102 ? 17.923 -7.100 -2.728 1.00 33.91 102 ASP A N 1
ATOM 801 C CA . ASP A 1 102 ? 18.793 -8.254 -2.526 1.00 33.91 102 ASP A CA 1
ATOM 802 C C . ASP A 1 102 ? 19.339 -8.171 -1.098 1.00 33.91 102 ASP A C 1
ATOM 804 O O . ASP A 1 102 ? 19.810 -7.115 -0.653 1.00 33.91 102 ASP A O 1
ATOM 808 N N . ALA A 1 103 ? 19.178 -9.261 -0.358 1.00 42.56 103 ALA A N 1
ATOM 809 C CA . ALA A 1 103 ? 19.640 -9.382 1.005 1.00 42.56 103 ALA A CA 1
ATOM 810 C C . ALA A 1 103 ? 21.138 -9.053 1.043 1.00 42.56 103 ALA A C 1
ATOM 812 O O . ALA A 1 103 ? 21.977 -9.860 0.651 1.00 42.56 103 ALA A O 1
ATOM 813 N N . ALA A 1 104 ? 21.485 -7.860 1.527 1.00 42.06 104 ALA A N 1
ATOM 814 C CA . ALA A 1 104 ? 22.825 -7.619 2.021 1.00 42.06 104 ALA A CA 1
ATOM 815 C C . ALA A 1 104 ? 22.989 -8.518 3.247 1.00 42.06 104 ALA A C 1
ATOM 817 O O . ALA A 1 104 ? 22.511 -8.209 4.339 1.00 42.06 104 ALA A O 1
ATOM 818 N N . GLU A 1 105 ? 23.594 -9.673 2.993 1.00 44.34 105 GLU A N 1
ATOM 819 C CA . GLU A 1 105 ? 24.159 -10.596 3.956 1.00 44.34 105 GLU A CA 1
ATOM 820 C C . GLU A 1 105 ? 24.744 -9.832 5.147 1.00 44.34 105 GLU A C 1
ATOM 822 O O . GLU A 1 105 ? 25.788 -9.185 5.049 1.00 44.34 105 GLU A O 1
ATOM 827 N N . ILE A 1 106 ? 24.086 -9.933 6.300 1.00 43.72 106 ILE A N 1
ATOM 828 C CA . ILE A 1 106 ? 24.773 -9.741 7.572 1.00 43.72 106 ILE A CA 1
ATOM 829 C C . ILE A 1 106 ? 25.472 -11.073 7.839 1.00 43.72 106 ILE A C 1
ATOM 831 O O . ILE A 1 106 ? 24.986 -11.911 8.595 1.00 43.72 106 ILE A O 1
ATOM 835 N N . SER A 1 107 ? 26.590 -11.298 7.149 1.00 44.41 107 SER A N 1
ATOM 836 C CA . SER A 1 107 ? 27.572 -12.274 7.593 1.00 44.41 107 SER A CA 1
ATOM 837 C C . SER A 1 107 ? 28.185 -11.722 8.876 1.00 44.41 107 SER A C 1
ATOM 839 O O . SER A 1 107 ? 28.951 -10.756 8.859 1.00 44.41 107 SER A O 1
ATOM 841 N N . ASP A 1 108 ? 27.771 -12.313 9.988 1.00 46.75 108 ASP A N 1
ATOM 842 C CA . ASP A 1 108 ? 28.357 -12.183 11.314 1.00 46.75 108 ASP A CA 1
ATOM 843 C C . ASP A 1 108 ? 29.817 -12.661 11.294 1.00 46.75 108 ASP A C 1
ATOM 845 O O . ASP A 1 108 ? 30.105 -13.778 11.693 1.00 46.75 108 ASP A O 1
ATOM 849 N N . GLU A 1 109 ? 30.741 -11.843 10.783 1.00 44.56 109 GLU A N 1
ATOM 850 C CA . GLU A 1 109 ? 32.175 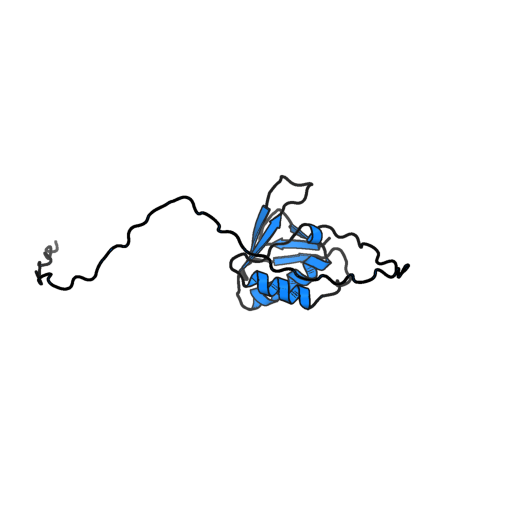-11.964 11.060 1.00 44.56 109 GLU A CA 1
ATOM 851 C C . GLU A 1 109 ? 32.841 -10.580 11.057 1.00 44.56 109 GLU A C 1
ATOM 853 O O . GLU A 1 109 ? 33.050 -9.959 10.015 1.00 44.56 109 GLU A O 1
ATOM 858 N N . GLY A 1 110 ? 33.219 -10.110 12.252 1.00 37.59 110 GLY A N 1
ATOM 859 C C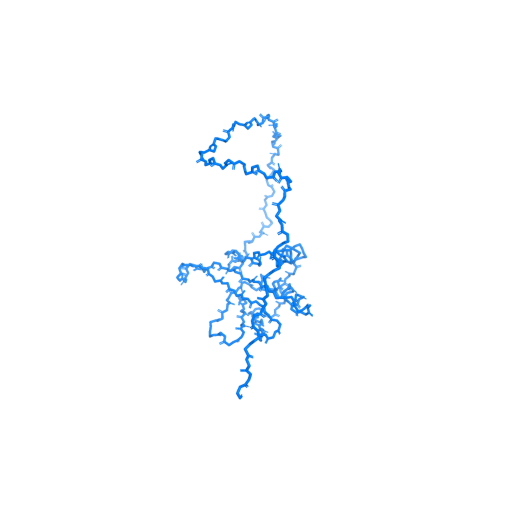A . GLY A 1 110 ? 34.194 -9.029 12.421 1.00 37.59 110 GLY A CA 1
ATOM 860 C C . GLY A 1 110 ? 33.730 -7.855 13.278 1.00 37.59 110 GLY A C 1
ATOM 861 O O . GLY A 1 110 ? 33.621 -6.731 12.794 1.00 37.59 110 GLY A O 1
ATOM 862 N N . VAL A 1 111 ? 33.553 -8.072 14.584 1.00 44.28 111 VAL A N 1
ATOM 863 C CA . VAL A 1 111 ? 33.624 -6.981 15.567 1.00 44.28 111 VAL A CA 1
ATOM 864 C C . VAL A 1 111 ? 35.018 -6.343 15.518 1.00 44.28 111 VAL A C 1
ATOM 866 O O . VAL A 1 111 ? 35.972 -6.853 16.100 1.00 44.28 111 VAL A O 1
ATOM 869 N N . SER A 1 112 ? 35.148 -5.219 14.812 1.00 45.06 112 SER A N 1
ATOM 870 C CA . SER A 1 112 ? 36.240 -4.267 15.028 1.00 45.06 112 SER A CA 1
ATOM 871 C C . SER A 1 112 ? 35.711 -3.043 15.755 1.00 45.06 112 SER A C 1
ATOM 873 O O . SER A 1 112 ? 34.894 -2.274 15.254 1.00 45.06 112 SER A O 1
ATOM 875 N N . GLU A 1 113 ? 36.205 -2.921 16.976 1.00 48.56 113 GLU A N 1
ATOM 876 C CA . GLU A 1 113 ? 36.113 -1.797 17.890 1.00 48.56 113 GLU A CA 1
ATOM 877 C C . GLU A 1 113 ? 36.389 -0.460 17.173 1.00 48.56 113 GLU A C 1
ATOM 879 O O . GLU A 1 113 ? 37.527 -0.135 16.839 1.00 48.56 113 GLU A O 1
ATOM 884 N N . LEU A 1 114 ? 35.340 0.332 16.937 1.00 37.78 114 LEU A N 1
ATOM 885 C CA . LEU A 1 114 ? 35.458 1.741 16.570 1.00 37.78 114 LEU A CA 1
ATOM 886 C C . LEU A 1 114 ? 35.014 2.573 17.767 1.00 37.78 114 LEU A C 1
ATOM 888 O O . LEU A 1 114 ? 33.834 2.654 18.109 1.00 37.78 114 LEU A O 1
ATOM 892 N N . ALA A 1 115 ? 36.011 3.151 18.429 1.00 43.66 115 ALA A N 1
ATOM 893 C CA . ALA A 1 115 ? 35.846 4.062 19.543 1.00 43.66 115 ALA A CA 1
ATOM 894 C C . ALA A 1 115 ? 34.904 5.217 19.169 1.00 43.66 115 ALA A C 1
ATOM 896 O O . ALA A 1 115 ? 35.128 5.940 18.196 1.00 43.66 115 ALA A O 1
ATOM 897 N N . VAL A 1 116 ? 33.871 5.417 19.987 1.00 41.91 116 VAL A N 1
ATOM 898 C CA . VAL A 1 116 ? 33.035 6.617 19.960 1.00 41.91 116 VAL A CA 1
ATOM 899 C C . VAL A 1 116 ? 33.906 7.799 20.384 1.00 41.91 116 VAL A C 1
ATOM 901 O O . VAL A 1 116 ? 34.205 7.984 21.564 1.00 41.91 116 VAL A O 1
ATOM 904 N N . GLY A 1 117 ? 34.338 8.600 19.411 1.00 42.06 117 GLY A N 1
ATOM 905 C CA . GLY A 1 117 ? 34.887 9.922 19.677 1.00 42.06 117 GLY A CA 1
ATOM 906 C C . GLY A 1 117 ? 33.798 10.798 20.291 1.00 42.06 117 GLY A C 1
ATOM 907 O O . GLY A 1 117 ? 32.713 10.930 19.725 1.00 42.06 117 GLY A O 1
ATOM 908 N N . LYS A 1 118 ? 34.068 11.382 21.463 1.00 47.09 118 LYS A N 1
ATOM 909 C CA . LYS A 1 118 ? 33.225 12.439 22.031 1.00 47.09 118 LYS A CA 1
ATOM 910 C C . LYS A 1 118 ? 33.095 13.563 21.003 1.00 47.09 118 LYS A C 1
ATOM 912 O O . LYS A 1 118 ? 34.100 14.135 20.596 1.00 47.09 118 LYS A O 1
ATOM 917 N N . VAL A 1 119 ? 31.865 13.881 20.619 1.00 41.97 119 VAL A N 1
ATOM 918 C CA . VAL A 1 119 ? 31.554 15.118 19.902 1.00 41.97 119 VAL A CA 1
ATOM 919 C C . VAL A 1 119 ? 31.282 16.180 20.963 1.00 41.97 119 VAL A C 1
ATOM 921 O O . VAL A 1 119 ? 30.264 16.125 21.652 1.00 41.97 119 VAL A O 1
ATOM 924 N N . GLU A 1 120 ? 32.220 17.107 21.138 1.00 43.41 120 GLU A N 1
ATOM 925 C CA . GLU A 1 120 ? 31.965 18.362 21.845 1.00 43.41 120 GLU A CA 1
ATOM 926 C C . GLU A 1 120 ? 31.202 19.292 20.895 1.00 43.41 120 GLU A C 1
ATOM 928 O O . GLU A 1 120 ? 31.630 19.547 19.771 1.00 43.41 120 GLU A O 1
ATOM 933 N N . VAL A 1 121 ? 30.020 19.730 21.327 1.00 45.19 121 VAL A N 1
ATOM 934 C CA . VAL A 1 121 ? 29.167 20.651 20.573 1.00 45.19 121 VAL A CA 1
ATOM 935 C C . VAL A 1 121 ? 29.606 22.070 20.923 1.00 45.19 121 VAL A C 1
ATOM 937 O O . VAL A 1 121 ? 29.277 22.561 22.001 1.00 45.19 121 VAL A O 1
ATOM 940 N N . GLU A 1 122 ? 30.351 22.723 20.032 1.00 42.06 122 GLU A N 1
ATOM 941 C CA . GLU A 1 122 ? 30.529 24.176 20.088 1.00 42.06 122 GLU A CA 1
ATOM 942 C C . GLU A 1 122 ? 29.303 24.872 19.476 1.00 42.06 122 GLU A C 1
ATOM 944 O O . GLU A 1 122 ? 28.740 24.444 18.467 1.00 42.06 122 GLU A O 1
ATOM 949 N N . GLU A 1 123 ? 28.854 25.919 20.160 1.00 51.06 123 GLU A N 1
ATOM 950 C CA . GLU A 1 123 ? 27.643 26.699 19.916 1.00 51.06 123 GLU A CA 1
ATOM 951 C C . GLU A 1 123 ? 27.537 27.187 18.457 1.00 51.06 123 GLU A C 1
ATOM 953 O O . GLU A 1 123 ? 28.276 28.064 18.009 1.00 51.06 123 GLU A O 1
ATOM 958 N N . LEU A 1 124 ? 26.586 26.633 17.699 1.00 40.44 124 LEU A N 1
ATOM 959 C CA . LEU A 1 124 ? 26.280 27.093 16.344 1.00 40.44 124 LEU A CA 1
ATOM 960 C C . LEU A 1 124 ? 25.407 28.354 16.413 1.00 40.44 124 LEU A C 1
ATOM 962 O O . LEU A 1 124 ? 24.203 28.284 16.661 1.00 40.44 124 LEU A O 1
ATOM 966 N N . SER A 1 125 ? 26.020 29.512 16.167 1.00 45.06 125 SER A N 1
ATOM 967 C CA . SER A 1 125 ? 25.312 30.775 15.936 1.00 45.06 125 SER A CA 1
ATOM 968 C C . SER A 1 125 ? 24.696 30.792 14.533 1.00 45.06 125 SER A C 1
ATOM 970 O O . SER A 1 125 ? 25.372 30.513 13.544 1.00 45.06 125 SER A O 1
ATOM 972 N N . ILE A 1 126 ? 23.404 31.119 14.436 1.00 45.47 126 ILE A N 1
ATOM 973 C CA . ILE A 1 126 ? 22.691 31.260 13.160 1.00 45.47 126 ILE A CA 1
ATOM 974 C C . ILE A 1 126 ? 22.805 32.718 12.705 1.00 45.47 126 ILE A C 1
ATOM 976 O O . ILE A 1 126 ? 22.141 33.599 13.255 1.00 45.47 126 ILE A O 1
ATOM 980 N N . ASP A 1 127 ? 23.622 32.972 11.684 1.00 40.84 127 ASP A N 1
ATOM 981 C CA . ASP A 1 127 ? 23.636 34.259 10.992 1.00 40.84 127 ASP A CA 1
ATOM 982 C C . ASP A 1 127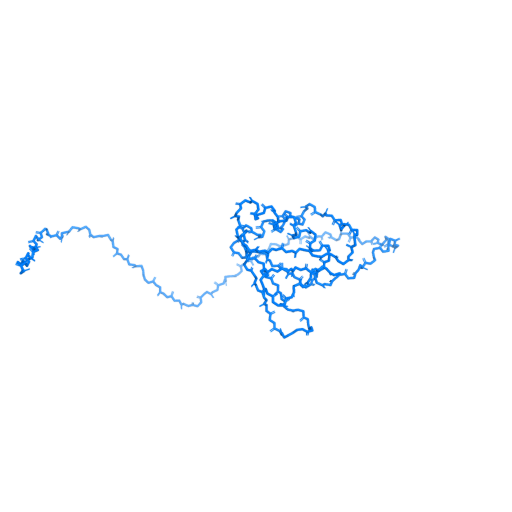 ? 22.414 34.416 10.073 1.00 40.84 127 ASP A C 1
ATOM 984 O O . ASP A 1 127 ? 21.943 33.483 9.420 1.00 40.84 127 ASP A O 1
ATOM 988 N N . LYS A 1 128 ? 21.874 35.638 10.073 1.00 42.56 128 LYS A N 1
ATOM 989 C CA . LYS A 1 128 ? 20.588 36.047 9.493 1.00 42.56 128 LYS A CA 1
ATOM 990 C C . LYS A 1 128 ? 20.391 35.593 8.040 1.00 42.56 128 LYS A C 1
ATOM 992 O O . LYS A 1 128 ? 21.152 35.956 7.146 1.00 42.56 128 LYS A O 1
ATOM 997 N N . LEU A 1 129 ? 19.259 34.935 7.790 1.00 36.44 129 LEU A N 1
ATOM 998 C CA . LEU A 1 129 ? 18.701 34.744 6.454 1.00 36.44 129 LEU A CA 1
ATOM 999 C C . LEU A 1 129 ? 18.047 36.060 5.988 1.00 36.44 129 LEU A C 1
ATOM 1001 O O . LEU A 1 129 ? 17.016 36.469 6.521 1.00 36.44 129 LEU A O 1
ATOM 1005 N N . THR A 1 130 ? 18.640 36.739 5.004 1.00 44.19 130 THR A N 1
ATOM 1006 C CA . THR A 1 130 ? 18.033 37.920 4.366 1.00 44.19 130 THR A CA 1
ATOM 1007 C C . THR A 1 130 ? 17.023 37.469 3.311 1.00 44.19 130 THR A C 1
ATOM 1009 O O . THR A 1 130 ? 17.394 36.857 2.311 1.00 44.19 130 THR A O 1
ATOM 1012 N N . VAL A 1 131 ? 15.745 37.791 3.523 1.00 45.09 131 VAL A N 1
ATOM 1013 C CA . VAL A 1 131 ? 14.664 37.608 2.542 1.00 45.09 131 VAL A CA 1
ATOM 1014 C C . VAL A 1 131 ? 14.594 38.844 1.644 1.00 45.09 131 VAL A C 1
ATOM 1016 O O . VAL A 1 131 ? 14.415 39.962 2.124 1.00 45.09 131 VAL A O 1
ATOM 1019 N N . ALA A 1 132 ? 14.755 38.638 0.335 1.00 41.03 132 ALA A N 1
ATOM 1020 C CA . ALA A 1 132 ? 14.554 39.669 -0.676 1.00 41.03 132 ALA A CA 1
ATOM 1021 C C . ALA A 1 132 ? 13.071 40.069 -0.745 1.00 41.03 132 ALA A C 1
ATOM 1023 O O . ALA A 1 132 ? 12.179 39.225 -0.662 1.00 41.03 132 ALA A O 1
ATOM 1024 N N . GLY A 1 133 ? 12.843 41.377 -0.856 1.00 53.22 133 GLY A N 1
ATOM 1025 C CA . GLY A 1 133 ? 11.584 42.043 -0.558 1.00 53.22 133 GLY A CA 1
ATOM 1026 C C . GLY A 1 133 ? 10.369 41.584 -1.361 1.00 53.22 133 GLY A C 1
ATOM 1027 O O . GLY A 1 133 ? 10.389 41.456 -2.583 1.00 53.22 133 GLY A O 1
ATOM 1028 N N . THR A 1 134 ? 9.256 41.455 -0.649 1.00 40.81 134 THR A N 1
ATOM 1029 C CA . THR A 1 134 ? 7.937 41.860 -1.133 1.00 40.81 134 THR A CA 1
ATOM 1030 C C . THR A 1 134 ? 7.203 42.455 0.060 1.00 40.81 134 THR A C 1
ATOM 1032 O O . THR A 1 134 ? 6.899 41.774 1.036 1.00 40.81 134 THR A O 1
ATOM 1035 N N . GLU A 1 135 ? 7.013 43.765 -0.006 1.00 40.03 135 GLU A N 1
ATOM 1036 C CA . GLU A 1 135 ? 6.278 44.570 0.956 1.00 40.03 135 GLU A CA 1
ATOM 1037 C C . GLU A 1 135 ? 4.776 44.350 0.715 1.00 40.03 135 GLU A C 1
ATOM 1039 O O . GLU A 1 135 ? 4.268 44.646 -0.365 1.00 40.03 135 GLU A O 1
ATOM 1044 N N . MET A 1 136 ? 4.059 43.798 1.698 1.00 40.47 136 MET A N 1
ATOM 1045 C CA . MET A 1 136 ? 2.603 43.938 1.783 1.00 40.47 136 MET A CA 1
ATOM 1046 C C . MET A 1 136 ? 2.300 44.849 2.966 1.00 40.47 136 MET A C 1
ATOM 1048 O O . MET A 1 136 ? 2.498 44.471 4.120 1.00 40.47 136 MET A O 1
ATOM 1052 N N . ALA A 1 137 ? 1.850 46.065 2.660 1.00 50.69 137 ALA A N 1
ATOM 1053 C CA . ALA A 1 137 ? 1.349 47.004 3.649 1.00 50.69 137 ALA A CA 1
ATOM 1054 C C . ALA A 1 137 ? 0.092 46.432 4.338 1.00 50.69 137 ALA A C 1
ATOM 1056 O O . ALA A 1 137 ? -0.755 45.838 3.660 1.00 50.69 137 ALA A O 1
ATOM 1057 N N . PRO A 1 138 ? -0.058 46.595 5.662 1.00 47.31 138 PRO A N 1
ATOM 1058 C CA . PRO A 1 138 ? -1.258 46.168 6.365 1.00 47.31 138 PRO A CA 1
ATOM 1059 C C . PRO A 1 138 ? -2.454 47.046 5.967 1.00 47.31 138 PRO A C 1
ATOM 1061 O O . PRO A 1 138 ? -2.358 48.269 5.905 1.00 47.31 138 PRO A O 1
ATOM 1064 N N . LEU A 1 139 ? -3.588 46.401 5.686 1.00 50.09 139 LEU A N 1
ATOM 1065 C CA . LEU A 1 139 ? -4.879 47.063 5.524 1.00 50.09 139 LEU A CA 1
ATOM 1066 C C . LEU A 1 139 ? -5.422 47.416 6.914 1.00 50.09 139 LEU A C 1
ATOM 1068 O O . LEU A 1 139 ? -5.882 46.535 7.640 1.00 50.09 139 LEU A O 1
ATOM 1072 N N . ASP A 1 140 ? -5.377 48.698 7.270 1.00 50.44 140 ASP A N 1
ATOM 1073 C CA . ASP A 1 140 ? -6.097 49.247 8.418 1.00 50.44 140 ASP A CA 1
ATOM 1074 C C . ASP A 1 140 ? -7.604 49.224 8.143 1.00 50.44 140 ASP A C 1
ATOM 1076 O O . ASP A 1 140 ? -8.100 49.927 7.258 1.00 50.44 140 ASP A O 1
ATOM 1080 N N . VAL A 1 141 ? -8.358 48.431 8.907 1.00 55.78 141 VAL A N 1
ATOM 1081 C CA . VAL A 1 141 ? -9.826 48.488 8.879 1.00 55.78 141 VAL A CA 1
ATOM 1082 C C . VAL A 1 141 ? -10.400 48.392 10.289 1.00 55.78 141 VAL A C 1
ATOM 1084 O O . VAL A 1 141 ? -11.093 47.445 10.645 1.00 55.78 141 VAL A O 1
ATOM 1087 N N . GLU A 1 142 ? -10.148 49.422 11.096 1.00 41.09 142 GLU A N 1
ATOM 1088 C CA . GLU A 1 142 ? -11.014 49.743 12.230 1.00 41.09 142 GLU A CA 1
ATOM 1089 C C . GLU A 1 142 ? -11.561 51.164 12.046 1.00 41.09 142 GLU A C 1
ATOM 1091 O O . GLU A 1 142 ? -10.896 52.172 12.263 1.00 41.09 142 GLU A O 1
ATOM 1096 N N . GLY A 1 143 ? -12.791 51.227 11.540 1.00 42.06 143 GLY A N 1
ATOM 1097 C CA . GLY A 1 143 ? -13.514 52.453 11.235 1.00 42.06 143 GLY A CA 1
ATOM 1098 C C . GLY A 1 143 ? -15.000 52.147 11.234 1.00 42.06 143 GLY A C 1
ATOM 1099 O O . GLY A 1 143 ? -15.592 51.813 10.210 1.00 42.06 143 GLY A O 1
ATOM 1100 N N . ALA A 1 144 ? -15.582 52.190 12.425 1.00 44.72 144 ALA A N 1
ATOM 1101 C CA . ALA A 1 144 ? -17.003 52.041 12.632 1.00 44.72 144 ALA A CA 1
ATOM 1102 C C . ALA A 1 144 ? -17.815 53.090 11.846 1.00 44.72 144 ALA A C 1
ATOM 1104 O O . ALA A 1 144 ? -17.433 54.249 11.719 1.00 44.72 144 ALA A O 1
ATOM 1105 N N . GLN A 1 145 ? -19.033 52.670 11.500 1.00 47.88 145 GLN A N 1
ATOM 1106 C CA . GLN A 1 145 ? -20.239 53.497 11.483 1.00 47.88 145 GLN A CA 1
ATOM 1107 C C . GLN A 1 145 ? -20.588 54.261 10.191 1.00 47.88 145 GLN A C 1
ATOM 1109 O O . GLN A 1 145 ? -20.089 55.341 9.896 1.00 47.88 145 GLN A O 1
ATOM 1114 N N . LYS A 1 146 ? -21.633 53.715 9.549 1.00 52.25 146 LYS A N 1
ATOM 1115 C CA . LYS A 1 146 ? -22.788 54.348 8.875 1.00 52.25 146 LYS A CA 1
ATOM 1116 C C . LYS A 1 146 ? -22.959 53.857 7.441 1.00 52.25 146 LYS A C 1
ATOM 1118 O O . LYS A 1 146 ? -22.479 54.464 6.492 1.00 52.25 146 LYS A O 1
ATOM 1123 N N . ARG A 1 147 ? -23.774 52.815 7.275 1.00 48.25 147 ARG A N 1
ATOM 1124 C CA . ARG A 1 147 ? -24.561 52.660 6.053 1.00 48.25 147 ARG A CA 1
ATOM 1125 C C . ARG A 1 147 ? -26.025 52.498 6.416 1.00 48.25 147 ARG A C 1
ATOM 1127 O O . ARG A 1 147 ? -26.411 51.556 7.100 1.00 48.25 147 ARG A O 1
ATOM 1134 N N . SER A 1 148 ? -26.769 53.523 6.014 1.00 50.62 148 SER A N 1
ATOM 1135 C CA . SER A 1 148 ? -28.215 53.633 6.046 1.00 50.62 148 SER A CA 1
ATOM 1136 C C . SER A 1 148 ? -28.891 52.365 5.547 1.00 50.62 148 SER A C 1
ATOM 1138 O O . SER A 1 148 ? -28.482 51.780 4.546 1.00 50.62 148 SER A O 1
ATOM 1140 N N . LEU A 1 149 ? -29.971 52.009 6.234 1.00 52.75 149 LEU A N 1
ATOM 1141 C CA . LEU A 1 149 ? -31.071 51.251 5.664 1.00 52.75 149 LEU A CA 1
ATOM 1142 C C . LEU A 1 149 ? -31.637 52.062 4.493 1.00 52.75 149 LEU A C 1
ATOM 1144 O O . LEU A 1 149 ? -32.221 53.119 4.713 1.00 52.75 149 LEU A O 1
ATOM 1148 N N . GLU A 1 150 ? -31.458 51.573 3.272 1.00 49.28 150 GLU A N 1
ATOM 1149 C CA . GLU A 1 150 ? -32.299 51.960 2.144 1.00 49.28 150 GLU A CA 1
ATOM 1150 C C . GLU A 1 150 ? -32.939 50.685 1.601 1.00 49.28 150 GLU A C 1
ATOM 1152 O O . GLU A 1 150 ? -32.308 49.845 0.959 1.00 49.28 150 GLU A O 1
ATOM 1157 N N . THR A 1 151 ? -34.197 50.510 1.991 1.00 54.72 151 THR A N 1
ATOM 1158 C CA . THR A 1 151 ? -35.122 49.508 1.477 1.00 54.72 151 THR A CA 1
ATOM 1159 C C . THR A 1 151 ? -35.402 49.843 0.017 1.00 54.72 151 THR A C 1
ATOM 1161 O O . THR A 1 151 ? -36.038 50.855 -0.259 1.00 54.72 151 THR A O 1
ATOM 1164 N N . ALA A 1 152 ? -34.949 49.003 -0.912 1.00 53.16 152 ALA A N 1
ATOM 1165 C CA . ALA A 1 152 ? -35.371 49.069 -2.305 1.00 53.16 152 ALA A CA 1
ATOM 1166 C C . ALA A 1 152 ? -36.199 47.824 -2.637 1.00 53.16 152 ALA A C 1
ATOM 1168 O O . ALA A 1 152 ? -35.736 46.689 -2.519 1.00 53.16 152 ALA A O 1
ATOM 1169 N N . GLU A 1 153 ? -37.455 48.092 -2.980 1.00 51.06 153 GLU A N 1
ATOM 1170 C CA . GLU A 1 153 ? -38.517 47.162 -3.342 1.00 51.06 153 GLU A CA 1
ATOM 1171 C C . GLU A 1 153 ? -38.125 46.178 -4.453 1.00 51.06 153 GLU A C 1
ATOM 1173 O O . GLU A 1 153 ? -37.449 46.518 -5.425 1.00 51.06 153 GLU A O 1
ATOM 1178 N N . VAL A 1 154 ? -38.624 44.948 -4.325 1.00 66.31 154 VAL A N 1
ATOM 1179 C CA . VAL A 1 154 ? -38.583 43.914 -5.363 1.00 66.31 154 VAL A CA 1
ATOM 1180 C C . VAL A 1 154 ? -39.764 44.139 -6.317 1.00 66.31 154 VAL A C 1
ATOM 1182 O O . VAL A 1 154 ? -40.907 44.071 -5.860 1.00 66.31 154 VAL A O 1
ATOM 1185 N N . PRO A 1 155 ? -39.557 44.355 -7.629 1.00 62.25 155 PRO A N 1
ATOM 1186 C CA . PRO A 1 155 ? -40.671 44.425 -8.564 1.00 62.25 155 PRO A CA 1
ATOM 1187 C C . PRO A 1 155 ? -41.208 43.014 -8.846 1.00 62.25 155 PRO A C 1
ATOM 1189 O O . PRO A 1 155 ? -40.540 42.177 -9.454 1.00 62.25 155 PRO A O 1
ATOM 1192 N N . VAL A 1 156 ? -42.442 42.761 -8.405 1.00 70.19 156 VAL A N 1
ATOM 1193 C CA . VAL A 1 156 ? -43.248 41.597 -8.795 1.00 70.19 156 VAL A CA 1
ATOM 1194 C C . VAL A 1 156 ? -43.685 41.777 -10.250 1.00 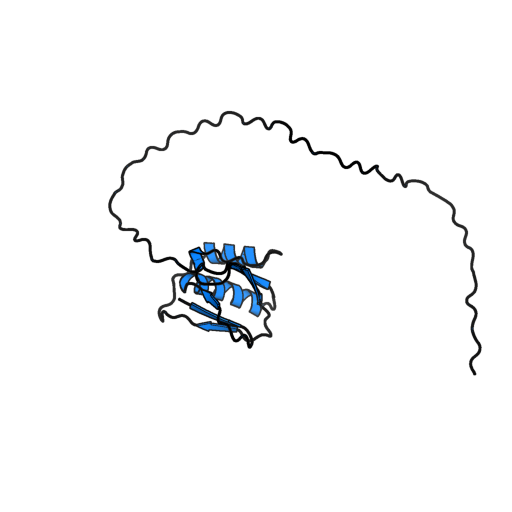70.19 156 VAL A C 1
ATOM 1196 O O . VAL A 1 156 ? -44.409 42.716 -10.575 1.00 70.19 156 VAL A O 1
ATOM 1199 N N . GLN A 1 157 ? -43.248 40.877 -11.133 1.00 71.38 157 GLN A N 1
ATOM 1200 C CA . GLN A 1 157 ? -43.782 40.776 -12.493 1.00 71.38 157 GLN A CA 1
ATOM 1201 C C . GLN A 1 157 ? -45.140 40.051 -12.465 1.00 71.38 157 GLN A C 1
ATOM 1203 O O . GLN A 1 157 ? -45.260 39.038 -11.769 1.00 71.38 157 GLN A O 1
ATOM 1208 N N . PRO A 1 158 ? -46.163 40.520 -13.202 1.00 64.06 158 PRO A N 1
ATOM 1209 C CA . PRO A 1 158 ? -47.434 39.816 -13.295 1.00 64.06 158 PRO A CA 1
ATOM 1210 C C . PRO A 1 158 ? -47.324 38.603 -14.228 1.00 64.06 158 PRO A C 1
ATOM 1212 O O . PRO A 1 158 ? -46.736 38.677 -15.307 1.00 64.06 158 PRO A O 1
ATOM 1215 N N . ALA A 1 159 ? -47.912 37.491 -13.787 1.00 59.16 159 ALA A N 1
ATOM 1216 C CA . ALA A 1 159 ? -48.075 36.268 -14.560 1.00 59.16 159 ALA A CA 1
ATOM 1217 C C . ALA A 1 159 ? -49.024 36.493 -15.748 1.00 59.16 159 ALA A C 1
ATOM 1219 O O . ALA A 1 159 ? -50.102 37.071 -15.583 1.00 59.16 159 ALA A O 1
ATOM 1220 N N . GLY A 1 160 ? -48.604 36.024 -16.922 1.00 56.66 160 GLY A N 1
ATOM 1221 C CA . GLY A 1 160 ? -49.493 35.659 -18.026 1.00 56.66 160 GLY A CA 1
ATOM 1222 C C . GLY A 1 160 ? -49.848 34.183 -17.955 1.00 56.66 160 GLY A C 1
ATOM 1223 O O . GLY A 1 160 ? -49.039 33.419 -17.378 1.00 56.66 160 GLY A O 1
#

Foldseek 3Di:
DKWKDKAPDPDIDAWAQQLLLLVCVLLVVCQVVQHKFKEKEFDPPVDDGDMDMDIDGNPIDMDMDHPDPDRHDDDPVVSVVQNVQCPDPNHHYDYCVRRDDDDPDPPPDDPDDDDDDDDDDDDDDDDDDDDDDDDDDDDDDDDDDDDDDDDDDDDDDDDD

Mean predicted aligned error: 17.31 Å

pLDDT: mean 74.18, std 22.87, range [33.91, 97.88]

Sequence (160 aa):
MGTIYYGGSATPIHIDDRALAHLKVVISTKLRRSESFTVSWRHPEDQPRGRSTIWLHPSIPLRFVFDDPEPAELSREWIEELANSANSSGGITLIAGHFDADAAEISDEGVSELAVGKVEVEELSIDKLTVAGTEMAPLDVEGAQKRSLETAEVPVQPAG